Protein AF-A0A519T039-F1 (afdb_monomer)

Structure (mmCIF, N/CA/C/O backbone):
data_AF-A0A519T039-F1
#
_entry.id   AF-A0A519T039-F1
#
loop_
_atom_site.group_PDB
_atom_site.id
_atom_site.type_symbol
_atom_site.label_atom_id
_atom_site.label_alt_id
_atom_site.label_comp_id
_atom_site.label_asym_id
_atom_site.label_entity_id
_atom_site.label_seq_id
_atom_site.pdbx_PDB_ins_code
_atom_site.Cartn_x
_atom_site.Cartn_y
_atom_site.Cartn_z
_atom_site.occupancy
_atom_site.B_iso_or_equiv
_atom_site.auth_seq_id
_atom_site.auth_comp_id
_atom_site.auth_asym_id
_atom_site.auth_atom_id
_atom_site.pdbx_PDB_model_num
ATOM 1 N N . MET A 1 1 ? 1.074 30.086 28.441 1.00 60.81 1 MET A N 1
ATOM 2 C CA . MET A 1 1 ? 1.122 30.659 27.073 1.00 60.81 1 MET A CA 1
ATOM 3 C C . MET A 1 1 ? 2.145 29.978 26.161 1.00 60.81 1 MET A C 1
ATOM 5 O O . MET A 1 1 ? 1.768 29.573 25.076 1.00 60.81 1 MET A O 1
ATOM 9 N N . LYS A 1 2 ? 3.391 29.734 26.596 1.00 73.88 2 LYS A N 1
ATOM 10 C CA . LYS A 1 2 ? 4.438 29.086 25.770 1.00 73.88 2 LYS A CA 1
ATOM 11 C C . LYS A 1 2 ? 4.061 27.701 25.203 1.00 73.88 2 LYS A C 1
ATOM 13 O O . LYS A 1 2 ? 4.317 27.439 24.039 1.00 73.88 2 LYS A O 1
ATOM 18 N N . LYS A 1 3 ? 3.383 26.850 25.987 1.00 75.81 3 LYS A N 1
ATOM 19 C CA . LYS A 1 3 ? 2.924 25.516 25.538 1.00 75.81 3 LYS A CA 1
ATOM 20 C C . LYS A 1 3 ? 1.806 25.576 24.489 1.00 75.81 3 LYS A C 1
ATOM 22 O O . LYS A 1 3 ? 1.763 24.740 23.599 1.00 75.81 3 LYS A O 1
ATOM 27 N N . LEU A 1 4 ? 0.937 26.586 24.585 1.00 87.25 4 LEU A N 1
ATOM 28 C CA . LEU A 1 4 ? -0.156 26.807 23.635 1.00 87.25 4 LEU A CA 1
ATOM 29 C C . LEU A 1 4 ? 0.381 27.360 22.310 1.00 87.25 4 LEU A C 1
ATOM 31 O O . LEU A 1 4 ? -0.013 26.897 21.252 1.00 87.25 4 LEU A O 1
ATOM 35 N N . ILE A 1 5 ? 1.347 28.280 22.377 1.00 89.81 5 ILE A N 1
ATOM 36 C CA . ILE A 1 5 ? 2.055 28.797 21.200 1.00 89.81 5 ILE A CA 1
ATOM 37 C C . ILE A 1 5 ? 2.825 27.668 20.501 1.00 89.81 5 ILE A C 1
ATOM 39 O O . ILE A 1 5 ? 2.769 27.560 19.283 1.00 89.81 5 ILE A O 1
ATOM 43 N N . PHE A 1 6 ? 3.481 26.785 21.262 1.00 91.06 6 PHE A N 1
ATOM 44 C CA . PHE A 1 6 ? 4.186 25.628 20.705 1.00 91.06 6 PHE A CA 1
ATOM 45 C C . PHE A 1 6 ? 3.229 24.627 20.041 1.00 91.06 6 PHE A C 1
ATOM 47 O O . PHE A 1 6 ? 3.497 24.159 18.940 1.00 91.06 6 PHE A O 1
ATOM 54 N N . ALA A 1 7 ? 2.085 24.342 20.672 1.00 92.00 7 ALA A N 1
ATOM 55 C CA . ALA A 1 7 ? 1.062 23.466 20.104 1.00 92.00 7 ALA A CA 1
ATOM 56 C C . ALA A 1 7 ? 0.428 24.054 18.832 1.00 92.00 7 ALA A C 1
ATOM 58 O O . ALA A 1 7 ? 0.226 23.331 17.859 1.00 92.00 7 ALA A O 1
ATOM 59 N N . LEU A 1 8 ? 0.158 25.364 18.810 1.00 92.81 8 LEU A N 1
ATOM 60 C CA . LEU A 1 8 ? -0.366 26.053 17.629 1.00 92.81 8 LEU A CA 1
ATOM 61 C C . LEU A 1 8 ? 0.663 26.105 16.494 1.00 92.81 8 LEU A C 1
ATOM 63 O O . LEU A 1 8 ? 0.300 25.853 15.351 1.00 92.81 8 LEU A O 1
ATOM 67 N N . ALA A 1 9 ? 1.939 26.351 16.799 1.00 92.19 9 ALA A N 1
ATOM 68 C CA . ALA A 1 9 ? 3.015 26.318 15.810 1.00 92.19 9 ALA A CA 1
ATOM 69 C C . ALA A 1 9 ? 3.214 24.912 15.220 1.00 92.19 9 ALA A C 1
ATOM 71 O O . ALA A 1 9 ? 3.366 24.774 14.010 1.00 92.19 9 ALA A O 1
ATOM 72 N N . LEU A 1 10 ? 3.151 23.865 16.052 1.00 90.62 10 LEU A N 1
ATOM 73 C CA . LEU A 1 10 ? 3.257 22.475 15.601 1.00 90.62 10 LEU A CA 1
ATOM 74 C C . LEU A 1 10 ? 2.052 22.059 14.745 1.00 90.62 10 LEU A C 1
ATOM 76 O O . LEU A 1 10 ? 2.223 21.421 13.711 1.00 90.62 10 LEU A O 1
ATOM 80 N N . SER A 1 11 ? 0.844 22.456 15.151 1.00 90.38 11 SER A N 1
ATOM 81 C CA . SER A 1 11 ? -0.384 22.224 14.385 1.00 90.38 11 SER A CA 1
ATOM 82 C C . SER A 1 11 ? -0.346 22.933 13.028 1.00 90.38 11 SER A C 1
ATOM 84 O O . SER A 1 11 ? -0.644 22.327 12.003 1.00 90.38 11 SER A O 1
ATOM 86 N N . PHE A 1 12 ? 0.108 24.189 12.996 1.00 90.44 12 PHE A N 1
ATOM 87 C CA . PHE A 1 12 ? 0.267 24.954 11.760 1.00 90.44 12 PHE A CA 1
ATOM 88 C C . PHE A 1 12 ? 1.328 24.346 10.830 1.00 90.44 12 PHE A C 1
ATOM 90 O O . PHE A 1 12 ? 1.115 24.276 9.622 1.00 90.44 12 PHE A O 1
ATOM 97 N N . LEU A 1 13 ? 2.435 23.839 11.385 1.00 89.00 13 LEU A N 1
ATOM 98 C CA . LEU A 1 13 ? 3.479 23.145 10.627 1.00 89.00 13 LEU A CA 1
ATOM 99 C C . LEU A 1 13 ? 2.959 21.846 9.988 1.00 89.00 13 LEU A C 1
ATOM 101 O O . LEU A 1 13 ? 3.201 21.605 8.808 1.00 89.00 13 LEU A O 1
ATOM 105 N N . LEU A 1 14 ? 2.204 21.044 10.747 1.00 86.38 14 LEU A N 1
ATOM 106 C CA . LEU A 1 14 ? 1.580 19.807 10.261 1.00 86.38 14 LEU A CA 1
ATOM 107 C C . LEU A 1 14 ? 0.521 20.086 9.187 1.00 86.38 14 LEU A C 1
ATOM 109 O O . LEU A 1 14 ? 0.462 19.390 8.176 1.00 86.38 14 LEU A O 1
ATOM 113 N N . LEU A 1 15 ? -0.287 21.132 9.372 1.00 86.94 15 LEU A N 1
ATOM 114 C CA . LEU A 1 15 ? -1.289 21.542 8.391 1.00 86.94 15 LEU A CA 1
ATOM 115 C C . LEU A 1 15 ? -0.635 22.056 7.099 1.00 86.94 15 LEU A C 1
ATOM 117 O O . LEU A 1 15 ? -1.111 21.754 6.008 1.00 86.94 15 LEU A O 1
ATOM 121 N N . GLY A 1 16 ? 0.496 22.758 7.211 1.00 83.38 16 GLY A N 1
ATOM 122 C CA . GLY A 1 16 ? 1.297 23.203 6.071 1.00 83.38 16 GLY A CA 1
ATOM 123 C C . GLY A 1 16 ? 1.800 22.054 5.194 1.00 83.38 16 GLY A C 1
ATOM 124 O O . GLY A 1 16 ? 1.818 22.187 3.975 1.00 83.38 16 GLY A O 1
ATOM 125 N N . GLN A 1 17 ? 2.134 20.899 5.779 1.00 77.50 17 GLN A N 1
ATOM 126 C CA . GLN A 1 17 ? 2.586 19.721 5.026 1.00 77.50 17 GLN A CA 1
ATOM 127 C C . GLN A 1 17 ? 1.474 19.075 4.185 1.00 77.50 17 GLN A C 1
ATOM 129 O O . GLN A 1 17 ? 1.764 18.506 3.138 1.00 77.50 17 GLN A O 1
ATOM 134 N N . LEU A 1 18 ? 0.208 19.198 4.598 1.00 74.12 18 LEU A N 1
ATOM 135 C CA . LEU A 1 18 ?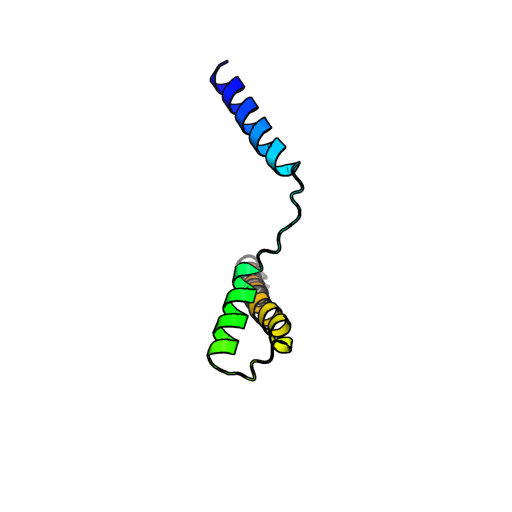 -0.951 18.708 3.836 1.00 74.12 18 LEU A CA 1
ATOM 136 C C . LEU A 1 18 ? -1.262 19.567 2.599 1.00 74.12 18 LEU A C 1
ATOM 138 O O . LEU A 1 18 ? -1.901 19.089 1.666 1.00 74.12 18 LEU A O 1
ATOM 142 N N . LEU A 1 19 ? -0.819 20.828 2.589 1.00 76.88 19 LEU A N 1
ATOM 143 C CA . LEU A 1 19 ? -1.056 21.791 1.506 1.00 76.88 19 LEU A CA 1
ATOM 144 C C . LEU A 1 19 ? 0.031 21.748 0.418 1.00 76.88 19 LEU A C 1
ATOM 146 O O . LEU A 1 19 ? -0.143 22.338 -0.649 1.00 76.88 19 LEU A O 1
ATOM 150 N N . VAL A 1 20 ? 1.143 21.047 0.660 1.00 74.06 20 VAL A N 1
ATOM 151 C CA . VAL A 1 20 ? 2.214 20.865 -0.326 1.00 74.06 20 VAL A CA 1
ATOM 152 C C . VAL A 1 20 ? 1.870 19.683 -1.229 1.00 74.06 20 VAL A C 1
ATOM 154 O O . VAL A 1 20 ? 2.157 18.528 -0.922 1.00 74.06 20 VAL A O 1
ATOM 157 N N . VAL A 1 21 ? 1.291 19.981 -2.390 1.00 65.88 21 VAL A N 1
ATOM 158 C CA . VAL A 1 21 ? 1.178 19.019 -3.491 1.00 65.88 21 VAL A CA 1
ATOM 159 C C . VAL A 1 21 ? 2.521 18.986 -4.219 1.00 65.88 21 VAL A C 1
ATOM 161 O O . VAL A 1 21 ? 2.732 19.676 -5.214 1.00 65.88 21 VAL A O 1
ATOM 164 N N . ALA A 1 22 ? 3.473 18.217 -3.688 1.00 66.19 22 ALA A N 1
ATOM 165 C CA . ALA A 1 22 ? 4.664 17.871 -4.453 1.00 66.19 22 ALA A CA 1
ATOM 166 C C . ALA A 1 22 ? 4.233 17.017 -5.661 1.00 66.19 22 ALA A C 1
ATOM 168 O O . ALA A 1 22 ? 3.336 16.181 -5.505 1.00 66.19 22 ALA A O 1
ATOM 169 N N . PRO A 1 23 ? 4.845 17.174 -6.854 1.00 52.44 23 PRO A N 1
ATOM 170 C CA . PRO A 1 23 ? 4.657 16.188 -7.907 1.00 52.44 23 PRO A CA 1
ATOM 171 C C . PRO A 1 23 ? 5.034 14.842 -7.304 1.00 52.44 23 PRO A C 1
ATOM 173 O O . PRO A 1 23 ? 6.159 14.684 -6.823 1.00 52.44 23 PRO A O 1
ATOM 176 N N . ALA A 1 24 ? 4.084 13.909 -7.268 1.00 55.16 24 ALA A N 1
ATOM 177 C CA . ALA A 1 24 ? 4.341 12.556 -6.819 1.00 55.16 24 ALA A CA 1
ATOM 178 C C . ALA A 1 24 ? 5.384 11.962 -7.772 1.00 55.16 24 ALA A C 1
ATOM 180 O O . ALA A 1 24 ? 5.049 11.406 -8.816 1.00 55.16 24 ALA A O 1
ATOM 181 N N . GLN A 1 25 ? 6.667 12.136 -7.444 1.00 51.78 25 GLN A N 1
ATOM 182 C CA . GLN A 1 25 ? 7.730 11.306 -7.974 1.00 51.78 25 GLN A CA 1
ATOM 183 C C . GLN A 1 25 ? 7.283 9.913 -7.587 1.00 51.78 25 GLN A C 1
ATOM 185 O O . GLN A 1 25 ? 7.152 9.619 -6.395 1.00 51.78 25 GLN A O 1
ATOM 190 N N . ALA A 1 26 ? 6.889 9.124 -8.581 1.00 46.19 26 ALA A N 1
ATOM 191 C CA . ALA A 1 26 ? 6.345 7.813 -8.323 1.00 46.19 26 ALA A CA 1
ATOM 192 C C . ALA A 1 26 ? 7.302 7.110 -7.347 1.00 46.19 26 ALA A C 1
ATOM 194 O O . ALA A 1 26 ? 8.518 7.147 -7.555 1.00 46.19 26 ALA A O 1
ATOM 195 N N . GLN A 1 27 ? 6.789 6.480 -6.283 1.00 44.44 27 GLN A N 1
ATOM 196 C CA . GLN A 1 27 ? 7.581 5.647 -5.358 1.00 44.44 27 GLN A CA 1
ATOM 197 C C . GLN A 1 27 ? 8.133 4.379 -6.064 1.00 44.44 27 GLN A C 1
ATOM 199 O O . GLN A 1 27 ? 8.362 3.330 -5.468 1.00 44.44 27 GLN A O 1
ATOM 204 N N . CYS A 1 28 ? 8.370 4.481 -7.370 1.00 59.00 28 CYS A N 1
ATOM 205 C CA . CYS A 1 28 ? 8.804 3.486 -8.323 1.00 59.00 28 CYS A CA 1
ATOM 206 C C . CYS A 1 28 ? 10.328 3.433 -8.447 1.00 59.00 28 CYS A C 1
ATOM 208 O O . CYS A 1 28 ? 10.820 2.982 -9.471 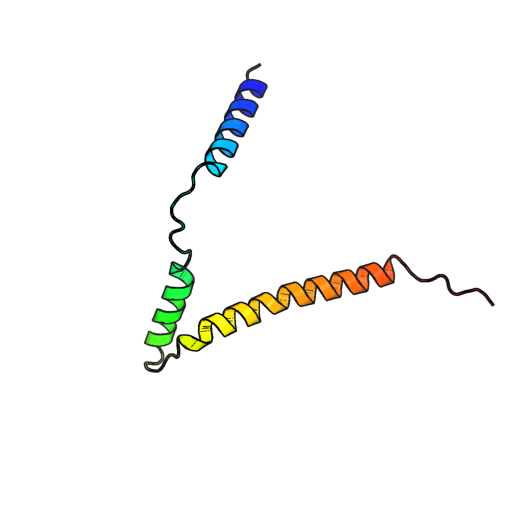1.00 59.00 28 CYS A O 1
ATOM 210 N N . VAL A 1 29 ? 11.097 3.848 -7.435 1.00 52.97 29 VAL A N 1
ATOM 211 C CA . VAL A 1 29 ? 12.482 3.354 -7.327 1.00 52.97 29 VAL A CA 1
ATOM 212 C C . VAL A 1 29 ? 12.460 1.894 -6.873 1.00 52.97 29 VAL A C 1
ATOM 214 O O . VAL A 1 29 ? 13.243 1.103 -7.373 1.00 52.97 29 VAL A O 1
ATOM 217 N N . MET A 1 30 ? 11.494 1.489 -6.039 1.00 58.72 30 MET A N 1
ATOM 218 C CA . MET A 1 30 ? 11.367 0.094 -5.599 1.00 58.72 30 MET A CA 1
ATOM 219 C C . MET A 1 30 ? 10.897 -0.838 -6.720 1.00 58.72 30 MET A C 1
ATOM 221 O O . MET A 1 30 ? 11.545 -1.840 -6.993 1.00 58.72 30 MET A O 1
ATOM 225 N N . CYS A 1 31 ? 9.813 -0.500 -7.426 1.00 65.56 31 CYS A N 1
ATOM 226 C CA . CYS A 1 31 ? 9.319 -1.359 -8.509 1.00 65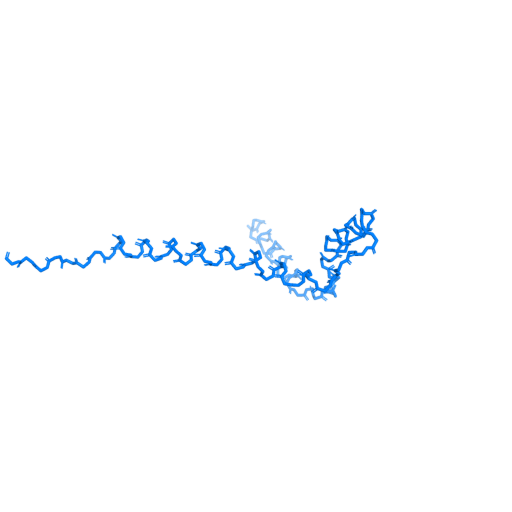.56 31 CYS A CA 1
ATOM 227 C C . CYS A 1 31 ? 10.303 -1.423 -9.688 1.00 65.56 31 CYS A C 1
ATOM 229 O O . CYS A 1 31 ? 10.508 -2.495 -10.244 1.00 65.56 31 CYS A O 1
ATOM 231 N N . LYS A 1 32 ? 10.951 -0.300 -10.040 1.00 62.62 32 LYS A N 1
ATOM 232 C CA . LYS A 1 32 ? 11.953 -0.262 -11.112 1.00 62.62 32 LYS A CA 1
ATOM 233 C C . LYS A 1 32 ? 13.223 -1.028 -10.736 1.00 62.62 32 LYS A C 1
ATOM 235 O O . LYS A 1 32 ? 13.678 -1.820 -11.547 1.00 62.62 32 LYS A O 1
ATOM 240 N N . ALA A 1 33 ? 13.743 -0.858 -9.518 1.00 66.81 33 ALA A N 1
ATOM 241 C CA . ALA A 1 33 ? 14.925 -1.590 -9.063 1.00 66.81 33 ALA A CA 1
ATOM 242 C C . ALA A 1 33 ? 14.692 -3.106 -9.034 1.00 66.81 33 ALA A C 1
ATOM 244 O O . ALA A 1 33 ? 15.567 -3.857 -9.443 1.00 66.81 33 ALA A O 1
ATOM 245 N N . GLN A 1 34 ? 13.504 -3.560 -8.621 1.00 66.00 34 GLN A N 1
A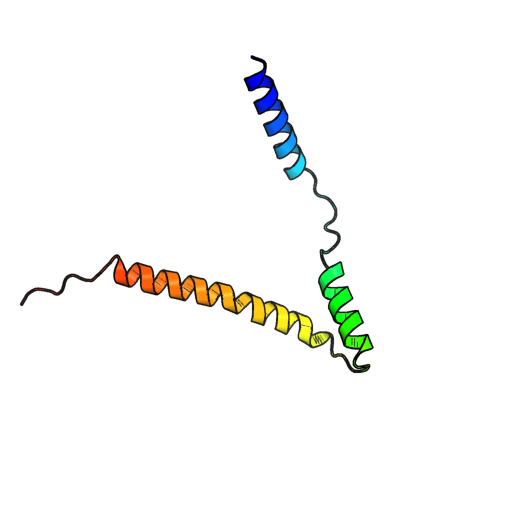TOM 246 C CA . GLN A 1 34 ? 13.169 -4.988 -8.633 1.00 66.00 34 GLN A CA 1
ATOM 247 C C . GLN A 1 34 ? 13.043 -5.540 -10.059 1.00 66.00 34 GLN A C 1
ATOM 249 O O . GLN A 1 34 ? 13.478 -6.656 -10.320 1.00 66.00 34 GLN A O 1
ATOM 254 N N . VAL A 1 35 ? 12.498 -4.755 -10.995 1.00 66.88 35 VAL A N 1
ATOM 255 C CA . VAL A 1 35 ? 12.418 -5.131 -12.416 1.00 66.88 35 VAL A CA 1
ATOM 256 C C . VAL A 1 35 ? 13.801 -5.164 -13.068 1.00 66.88 35 VAL A C 1
ATOM 258 O O . VAL A 1 35 ? 14.104 -6.100 -13.798 1.00 66.88 35 VAL A O 1
ATOM 261 N N . GLU A 1 36 ? 14.648 -4.166 -12.812 1.00 66.31 36 GLU A N 1
ATOM 262 C CA . GLU A 1 36 ? 16.020 -4.125 -13.332 1.00 66.31 36 GLU A CA 1
ATOM 263 C C . GLU A 1 36 ? 16.875 -5.256 -12.745 1.00 66.31 36 GLU A C 1
ATOM 265 O O . GLU A 1 36 ? 17.605 -5.902 -13.492 1.00 66.31 36 GLU A O 1
ATOM 270 N N . ALA A 1 37 ? 16.737 -5.554 -11.448 1.00 66.12 37 ALA A N 1
ATOM 271 C CA . ALA A 1 37 ? 17.395 -6.693 -10.809 1.00 66.12 37 ALA A CA 1
ATOM 272 C C . ALA A 1 37 ? 16.935 -8.030 -11.411 1.00 66.12 37 ALA A C 1
ATOM 274 O O . ALA A 1 37 ? 17.763 -8.875 -11.734 1.00 66.12 37 ALA A O 1
ATOM 275 N N . ALA A 1 38 ? 15.630 -8.202 -11.633 1.00 63.81 38 ALA A N 1
ATOM 276 C CA . ALA A 1 38 ? 15.098 -9.434 -12.203 1.00 63.81 38 ALA A CA 1
ATOM 277 C C . ALA A 1 38 ? 15.448 -9.611 -13.694 1.00 63.81 38 ALA A C 1
ATOM 279 O O . ALA A 1 38 ? 15.704 -10.730 -14.137 1.00 63.81 38 ALA A O 1
ATOM 280 N N . LYS A 1 39 ? 15.5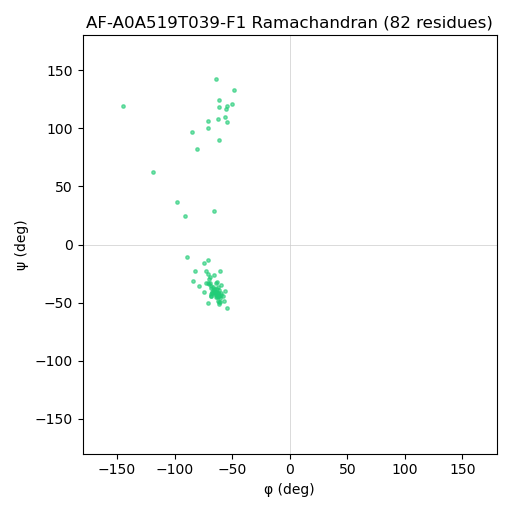37 -8.512 -14.457 1.00 64.94 39 LYS A N 1
ATOM 281 C CA . LYS A 1 39 ? 16.046 -8.523 -15.835 1.00 64.94 39 LYS A CA 1
ATOM 282 C C . LYS A 1 39 ? 17.544 -8.835 -15.902 1.00 64.94 39 LYS A C 1
ATOM 284 O O . LYS A 1 39 ? 17.984 -9.501 -16.829 1.00 64.94 39 LYS A O 1
ATOM 289 N N . ALA A 1 40 ? 18.333 -8.376 -14.929 1.00 67.50 40 ALA A N 1
ATOM 290 C CA . ALA A 1 40 ? 19.759 -8.696 -14.857 1.00 67.50 40 ALA A CA 1
ATOM 291 C C . ALA A 1 40 ? 20.021 -10.193 -14.600 1.00 67.50 40 ALA A C 1
ATOM 293 O O . ALA A 1 40 ? 21.068 -10.700 -14.995 1.00 67.50 40 ALA A O 1
ATOM 294 N N . GLU A 1 41 ? 19.081 -10.900 -13.963 1.00 65.81 41 GLU A N 1
ATOM 295 C CA . GLU A 1 41 ? 19.157 -12.354 -13.773 1.00 65.81 41 GLU A CA 1
ATOM 296 C C . GLU A 1 41 ? 18.635 -13.152 -14.979 1.00 65.81 41 GLU A C 1
ATOM 298 O O .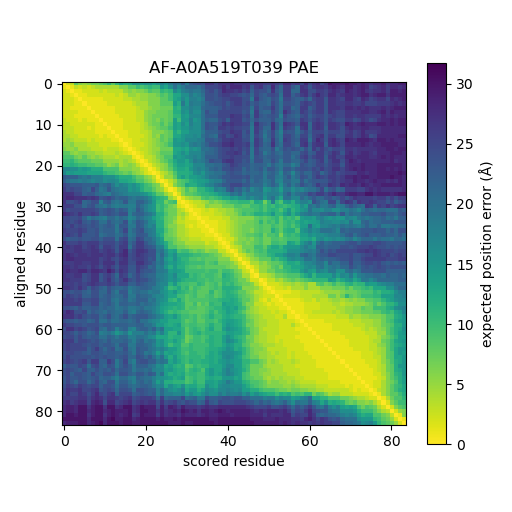 GLU A 1 41 ? 19.131 -14.249 -15.230 1.00 65.81 41 GLU A O 1
ATOM 303 N N . ASN A 1 42 ? 17.655 -12.631 -15.729 1.00 60.28 42 ASN A N 1
ATOM 304 C CA . ASN A 1 42 ? 17.103 -13.269 -16.929 1.00 60.28 42 ASN A CA 1
ATOM 305 C C . ASN A 1 42 ? 16.725 -12.219 -17.991 1.00 60.28 42 ASN A C 1
ATOM 307 O O . ASN A 1 42 ? 15.827 -11.406 -17.771 1.00 60.28 42 ASN A O 1
ATOM 311 N N . ASP A 1 43 ? 17.352 -12.283 -19.172 1.00 61.41 43 ASP A N 1
ATOM 312 C CA . ASP A 1 43 ? 17.159 -11.307 -20.264 1.00 61.41 43 ASP A CA 1
ATOM 313 C C . ASP A 1 43 ? 15.705 -11.225 -20.788 1.00 61.41 43 ASP A C 1
ATOM 315 O O . ASP A 1 43 ? 15.298 -10.188 -21.316 1.00 61.41 43 ASP A O 1
ATOM 319 N N . ASP A 1 44 ? 14.906 -12.282 -20.590 1.00 61.28 44 ASP A N 1
ATOM 320 C CA . ASP A 1 44 ? 13.489 -12.390 -20.986 1.00 61.28 44 ASP A CA 1
ATOM 321 C C . ASP A 1 44 ? 12.518 -12.085 -19.824 1.00 61.28 44 ASP A C 1
ATOM 323 O O . ASP A 1 44 ? 11.490 -12.737 -19.639 1.00 61.28 44 ASP A O 1
ATOM 327 N N . TYR A 1 45 ? 12.862 -11.127 -18.957 1.00 64.31 45 TYR A N 1
ATOM 328 C CA . TYR A 1 45 ? 11.985 -10.750 -17.847 1.00 64.31 45 TYR A CA 1
ATOM 329 C C . TYR A 1 45 ? 10.735 -10.003 -18.347 1.00 64.31 45 TYR A C 1
ATOM 331 O O . TYR A 1 45 ? 10.792 -8.824 -18.713 1.00 64.31 45 TYR A O 1
ATOM 339 N N . ASP A 1 46 ? 9.588 -10.689 -18.331 1.00 64.69 46 ASP A N 1
ATOM 340 C CA . ASP A 1 46 ? 8.292 -10.135 -18.731 1.00 64.69 46 ASP A CA 1
ATOM 341 C C . ASP A 1 46 ? 7.763 -9.109 -17.712 1.00 64.69 46 ASP A C 1
ATOM 343 O O . ASP A 1 46 ? 7.165 -9.420 -16.676 1.00 64.69 46 ASP A O 1
ATOM 347 N N . VAL A 1 47 ? 7.946 -7.836 -18.053 1.00 62.94 47 VAL A N 1
ATOM 348 C CA . VAL A 1 47 ? 7.471 -6.685 -17.277 1.00 62.94 47 VAL A CA 1
ATOM 349 C C . VAL A 1 47 ? 5.948 -6.495 -17.320 1.00 62.94 47 VAL A C 1
ATOM 351 O O . VAL A 1 47 ? 5.410 -5.749 -16.496 1.00 62.94 47 VAL A O 1
ATOM 354 N N . ALA A 1 48 ? 5.222 -7.162 -18.227 1.00 64.31 48 ALA A N 1
ATOM 355 C CA . ALA A 1 48 ? 3.766 -7.044 -18.332 1.00 64.31 48 ALA A CA 1
ATOM 356 C C . ALA A 1 48 ? 3.033 -7.727 -17.158 1.00 64.31 48 ALA A C 1
ATOM 358 O O . ALA A 1 48 ? 1.931 -7.312 -16.780 1.00 64.31 48 ALA A O 1
ATOM 359 N N . GLY A 1 49 ? 3.661 -8.726 -16.525 1.00 66.19 49 GLY A N 1
ATOM 360 C CA . GLY A 1 49 ? 3.119 -9.461 -15.377 1.00 66.19 49 GLY A CA 1
ATOM 361 C C . GLY A 1 49 ? 3.143 -8.705 -14.040 1.00 66.19 49 GLY A C 1
ATOM 362 O O . GLY A 1 49 ? 2.427 -9.078 -13.107 1.00 66.19 49 GLY A O 1
ATOM 363 N N . LEU A 1 50 ? 3.906 -7.612 -13.921 1.00 68.88 50 LEU A N 1
ATOM 364 C CA . LEU A 1 50 ? 4.147 -6.949 -12.632 1.00 68.88 50 LEU A CA 1
ATOM 365 C C . LEU A 1 50 ? 2.874 -6.358 -12.009 1.00 68.88 50 LEU A C 1
ATOM 367 O O . LEU A 1 50 ? 2.618 -6.533 -10.818 1.00 68.88 50 LEU A O 1
ATOM 371 N N . ASN A 1 51 ? 2.040 -5.697 -12.815 1.00 71.75 51 ASN A N 1
ATOM 372 C CA . ASN A 1 51 ? 0.780 -5.121 -12.336 1.00 71.75 51 ASN A CA 1
ATOM 373 C C . ASN A 1 51 ? -0.173 -6.216 -11.820 1.00 71.75 51 ASN A C 1
ATOM 375 O O . ASN A 1 51 ? -0.851 -6.047 -10.807 1.00 71.75 51 ASN A O 1
ATOM 379 N N . LYS A 1 52 ? -0.172 -7.389 -12.470 1.00 73.75 52 LYS A N 1
ATOM 380 C CA . LYS A 1 52 ? -0.931 -8.552 -11.995 1.00 73.75 52 LYS A CA 1
ATOM 381 C C . LYS A 1 52 ? -0.403 -9.042 -10.648 1.00 73.75 52 LYS A C 1
ATOM 383 O O . LYS A 1 52 ? -1.211 -9.326 -9.769 1.00 73.75 52 LYS A O 1
ATOM 388 N N . GLY A 1 53 ? 0.917 -9.062 -10.459 1.00 74.31 53 GLY A N 1
ATOM 389 C CA . GLY A 1 53 ? 1.552 -9.416 -9.187 1.00 74.31 53 GLY A CA 1
ATOM 390 C C . GLY A 1 53 ? 1.179 -8.478 -8.034 1.00 74.31 53 GLY A C 1
ATOM 391 O O . GLY A 1 53 ? 0.824 -8.951 -6.955 1.00 74.31 53 GLY A O 1
ATOM 392 N N . ILE A 1 54 ? 1.179 -7.160 -8.267 1.00 79.25 54 ILE A N 1
ATOM 393 C CA . ILE A 1 54 ? 0.785 -6.160 -7.257 1.00 79.25 54 ILE A CA 1
ATOM 394 C C . ILE A 1 54 ? -0.667 -6.378 -6.828 1.00 79.25 54 ILE A C 1
ATOM 396 O O . ILE A 1 54 ? -0.948 -6.470 -5.633 1.00 79.25 54 ILE A O 1
ATOM 400 N N . VAL A 1 55 ? -1.586 -6.521 -7.788 1.00 79.94 55 VAL A N 1
ATOM 401 C CA . VAL A 1 55 ? -3.001 -6.788 -7.487 1.00 79.94 55 VAL A CA 1
ATOM 402 C C . VAL A 1 55 ? -3.152 -8.095 -6.706 1.00 79.94 55 VAL A C 1
ATOM 404 O O . VAL A 1 55 ? -3.894 -8.134 -5.727 1.00 79.94 55 VAL A O 1
ATOM 407 N N . TYR A 1 56 ? -2.411 -9.143 -7.072 1.00 79.88 56 TYR A N 1
ATOM 408 C CA . TYR A 1 56 ? -2.461 -10.429 -6.377 1.00 79.88 56 TYR A CA 1
ATOM 409 C C . TYR A 1 56 ? -2.007 -10.321 -4.913 1.00 79.88 56 TYR A C 1
ATOM 411 O O . TYR A 1 56 ? -2.678 -10.829 -4.015 1.00 79.88 56 TYR A O 1
ATOM 419 N N . MET A 1 57 ? -0.916 -9.593 -4.653 1.00 80.88 57 MET A N 1
ATOM 420 C CA . MET A 1 57 ? -0.402 -9.366 -3.297 1.00 80.88 57 MET A CA 1
ATOM 421 C C . MET A 1 57 ? -1.307 -8.455 -2.467 1.00 80.88 57 MET A C 1
ATOM 423 O O . MET A 1 57 ? -1.450 -8.673 -1.266 1.00 80.88 57 MET A O 1
ATOM 427 N N . MET A 1 58 ? -1.963 -7.469 -3.089 1.00 85.88 58 MET A N 1
ATOM 428 C CA . MET A 1 58 ? -2.928 -6.606 -2.404 1.00 85.88 58 MET A CA 1
ATOM 429 C C . MET A 1 58 ? -4.224 -7.333 -2.035 1.00 85.88 58 MET A C 1
ATOM 431 O O . MET A 1 58 ? -4.827 -6.991 -1.026 1.00 85.88 58 MET A O 1
ATOM 435 N N . ILE A 1 59 ? -4.658 -8.345 -2.790 1.00 93.12 59 ILE A N 1
ATOM 436 C CA . ILE A 1 59 ? -5.889 -9.097 -2.487 1.00 93.12 59 ILE A CA 1
ATOM 437 C C . ILE A 1 59 ? -5.793 -9.833 -1.141 1.00 93.12 59 ILE A C 1
ATOM 439 O O . ILE A 1 59 ? -6.763 -9.864 -0.380 1.00 93.12 59 ILE A O 1
ATOM 443 N N . VAL A 1 60 ? -4.624 -10.391 -0.819 1.00 93.94 60 VAL A N 1
ATOM 444 C CA . VAL A 1 60 ? -4.398 -11.188 0.397 1.00 93.94 60 VAL A CA 1
ATOM 445 C C . VAL A 1 60 ? -4.779 -10.448 1.692 1.00 93.94 60 VAL A C 1
ATOM 447 O O . VAL A 1 60 ? -5.598 -10.986 2.444 1.00 93.94 60 VAL A O 1
ATOM 450 N N . PRO A 1 61 ? -4.268 -9.233 1.987 1.00 91.69 61 PRO A N 1
ATOM 451 C CA . PRO A 1 61 ? -4.629 -8.525 3.213 1.00 91.69 61 PRO A CA 1
ATOM 452 C C . PRO A 1 61 ? -6.119 -8.167 3.283 1.00 91.69 61 PRO A C 1
ATOM 454 O O . PRO A 1 61 ? -6.687 -8.205 4.373 1.00 91.69 61 PRO A O 1
ATOM 457 N N . TYR A 1 62 ? -6.785 -7.883 2.158 1.00 94.00 62 TYR A N 1
ATOM 458 C CA . TYR A 1 62 ? -8.226 -7.601 2.166 1.00 94.00 62 TYR A CA 1
ATOM 459 C C . TYR A 1 62 ? -9.058 -8.839 2.511 1.00 94.00 62 TYR A C 1
ATOM 461 O O . TYR A 1 62 ? -9.979 -8.749 3.324 1.00 94.00 62 TYR A O 1
ATOM 469 N N . ILE A 1 63 ? -8.711 -10.002 1.949 1.00 96.81 63 ILE A N 1
ATOM 470 C CA . ILE A 1 63 ? -9.374 -11.270 2.287 1.00 96.81 63 ILE A CA 1
ATOM 471 C C . ILE A 1 63 ? -9.150 -11.605 3.761 1.00 96.81 63 ILE A C 1
ATOM 473 O O . ILE A 1 63 ? -10.099 -11.960 4.462 1.00 96.81 63 ILE A O 1
ATOM 477 N N . LEU A 1 64 ? -7.914 -11.460 4.247 1.00 96.75 64 LEU A N 1
ATOM 478 C CA . LEU A 1 64 ? -7.569 -11.750 5.635 1.00 96.75 64 LEU A CA 1
ATOM 479 C C . LEU A 1 64 ? -8.369 -10.871 6.606 1.00 96.75 64 LEU A C 1
ATOM 481 O O . LEU A 1 64 ? -8.957 -11.385 7.557 1.00 96.75 64 LEU A O 1
ATOM 485 N N . MET A 1 65 ? -8.461 -9.566 6.338 1.00 96.56 65 MET A N 1
ATOM 486 C CA . MET A 1 65 ? -9.262 -8.642 7.147 1.00 96.56 65 MET A CA 1
ATOM 487 C C . MET A 1 65 ? -10.755 -8.990 7.117 1.00 96.56 65 MET A C 1
ATOM 489 O O . MET A 1 65 ? -11.406 -8.987 8.162 1.00 96.56 65 MET A O 1
ATOM 493 N N . GLY A 1 66 ? -11.292 -9.353 5.947 1.00 97.19 66 GLY A N 1
ATOM 494 C CA . GLY A 1 66 ? -12.677 -9.806 5.809 1.00 97.19 66 GLY A CA 1
ATOM 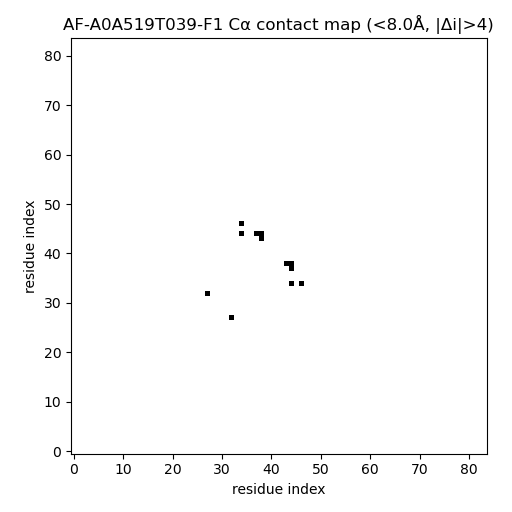495 C C . GLY A 1 66 ? -12.966 -11.078 6.611 1.00 97.19 66 GLY A C 1
ATOM 496 O O . GLY A 1 66 ? -13.970 -11.148 7.320 1.00 97.19 66 GLY A O 1
ATOM 497 N N . ALA A 1 67 ? -12.062 -12.059 6.563 1.00 97.25 67 ALA A N 1
ATOM 498 C CA . ALA A 1 67 ? -12.182 -13.299 7.323 1.00 97.25 67 ALA A CA 1
ATOM 499 C C . ALA A 1 67 ? -12.167 -13.034 8.835 1.00 97.25 67 ALA A C 1
ATOM 501 O O . ALA A 1 67 ? -13.056 -13.495 9.553 1.00 97.25 67 ALA A O 1
ATOM 502 N N . ILE A 1 68 ? -11.201 -12.243 9.314 1.00 97.44 68 ILE A N 1
ATOM 503 C CA . ILE A 1 68 ? -11.099 -11.860 10.728 1.00 97.44 68 ILE A CA 1
ATOM 504 C C . ILE A 1 68 ? -12.387 -11.162 11.183 1.00 97.44 68 ILE A C 1
ATOM 506 O O . ILE A 1 68 ? -12.971 -11.555 12.194 1.00 97.44 68 ILE A O 1
ATOM 510 N N . GLY A 1 69 ? -12.868 -10.178 10.416 1.00 97.31 69 GLY A N 1
ATOM 511 C CA . GLY A 1 69 ? -14.104 -9.456 10.717 1.00 97.31 69 GLY A CA 1
ATOM 512 C C . GLY A 1 69 ? -15.332 -10.368 10.771 1.00 97.31 69 GLY A C 1
ATOM 513 O O . GLY A 1 69 ? -16.128 -10.274 11.705 1.00 97.31 69 GLY A O 1
ATOM 514 N N . TYR A 1 70 ? -15.459 -11.299 9.821 1.00 96.62 70 TYR A N 1
ATOM 515 C CA . TYR A 1 70 ? -16.558 -12.265 9.779 1.00 96.62 70 TYR A CA 1
ATOM 516 C C . TYR A 1 70 ? -16.580 -13.179 11.013 1.00 96.62 70 TYR A C 1
ATOM 518 O O . TYR A 1 70 ? -17.619 -13.325 11.666 1.00 96.62 70 TYR A O 1
ATOM 526 N N . PHE A 1 71 ? -15.437 -13.781 11.363 1.00 96.44 71 PHE A N 1
ATOM 527 C CA . PHE A 1 71 ? -15.348 -14.661 12.530 1.00 96.44 71 PHE A CA 1
ATOM 528 C C . PHE A 1 71 ? -15.567 -13.904 13.839 1.00 96.44 71 PHE A C 1
ATOM 530 O O . PHE A 1 71 ? -16.232 -14.421 14.740 1.00 96.44 71 PHE A O 1
ATOM 537 N N . TRP A 1 72 ? -15.054 -12.675 13.936 1.00 96.44 72 TRP A N 1
ATOM 538 C CA . TRP A 1 72 ? -15.284 -11.813 15.088 1.00 96.44 72 TRP A CA 1
ATOM 539 C C . TRP A 1 72 ? -16.774 -11.502 15.261 1.00 96.44 72 TRP A C 1
ATOM 541 O O . TRP A 1 72 ? -17.320 -11.789 16.324 1.00 96.44 72 TRP A O 1
ATOM 551 N N . TYR A 1 73 ? -17.456 -11.042 14.206 1.00 95.06 73 TYR A N 1
ATOM 552 C CA . TYR A 1 73 ? -18.889 -10.732 14.235 1.00 95.06 73 TYR A CA 1
ATOM 553 C C . TYR A 1 73 ? -19.746 -11.939 14.635 1.00 95.06 73 TYR A C 1
ATOM 555 O O . TYR A 1 73 ? -20.637 -11.837 15.478 1.00 95.06 73 TYR A O 1
ATOM 563 N N . ARG A 1 74 ? -19.456 -13.120 14.076 1.00 92.19 74 ARG A N 1
ATOM 564 C CA . ARG A 1 74 ? -20.187 -14.350 14.410 1.00 92.19 74 ARG A CA 1
ATOM 565 C C . ARG A 1 74 ? -19.999 -14.762 15.873 1.00 92.19 74 ARG A C 1
ATOM 567 O O . ARG A 1 74 ? -20.916 -15.327 16.465 1.00 92.19 74 ARG A O 1
ATOM 574 N N . ARG A 1 75 ? -18.823 -14.496 16.452 1.00 91.50 75 ARG A N 1
ATOM 575 C CA . ARG A 1 75 ? -18.521 -14.800 17.857 1.00 91.50 75 ARG A CA 1
ATOM 576 C C . ARG A 1 75 ? -19.120 -13.779 18.822 1.00 91.50 75 ARG A C 1
ATOM 578 O O . ARG A 1 75 ? -19.525 -14.170 19.912 1.00 91.50 75 ARG A O 1
ATOM 585 N N . THR A 1 76 ? -19.167 -12.500 18.452 1.00 92.12 76 THR A N 1
ATOM 586 C CA . THR A 1 76 ? -19.718 -11.427 19.298 1.00 92.12 76 THR A CA 1
ATOM 587 C C . THR A 1 76 ? -21.238 -11.316 19.215 1.00 92.12 76 THR A C 1
ATOM 589 O O . THR A 1 76 ? -21.858 -10.851 20.169 1.00 92.12 76 THR A O 1
ATOM 592 N N . HIS A 1 77 ? -21.852 -11.804 18.134 1.00 88.00 77 HIS A N 1
ATOM 593 C CA . HIS A 1 77 ? -23.305 -11.854 17.956 1.00 88.00 77 HIS A CA 1
ATOM 594 C C . HIS A 1 77 ? -23.823 -13.293 17.795 1.00 88.00 77 HIS A C 1
ATOM 596 O O . HIS A 1 77 ? -24.394 -13.636 16.752 1.00 88.00 77 HIS A O 1
ATOM 602 N N . PRO A 1 78 ? -23.658 -14.164 18.810 1.00 80.19 78 PRO A N 1
ATOM 603 C CA . PRO A 1 78 ? -24.265 -15.483 18.777 1.00 80.19 78 PRO A CA 1
ATOM 604 C C . PRO A 1 78 ? -25.786 -15.314 18.713 1.00 80.19 78 PRO A C 1
ATOM 606 O O . PRO A 1 78 ? -26.390 -14.656 19.566 1.00 80.19 78 PRO A O 1
ATOM 609 N N . LYS A 1 79 ? -26.428 -15.902 17.697 1.00 75.50 79 LYS A N 1
ATOM 610 C CA . LYS A 1 79 ? -27.889 -16.015 17.705 1.00 75.50 79 LYS A CA 1
ATOM 611 C C . LYS A 1 79 ? -28.243 -16.850 18.930 1.00 75.50 79 LYS A C 1
ATOM 613 O O . LYS A 1 79 ? -27.768 -17.980 19.038 1.00 75.50 79 LYS A O 1
ATOM 618 N N . ARG A 1 80 ? -29.005 -16.277 19.872 1.00 69.50 80 ARG A N 1
ATOM 619 C CA . ARG A 1 80 ? -29.536 -17.031 21.013 1.00 69.50 80 ARG A CA 1
ATOM 620 C C . ARG A 1 80 ? -30.188 -18.281 20.437 1.00 69.50 80 ARG A C 1
ATOM 622 O O . ARG A 1 80 ? -31.060 -18.157 19.579 1.00 69.50 80 ARG A O 1
ATOM 629 N N . ALA A 1 81 ? -29.719 -19.456 20.854 1.00 66.81 81 ALA A N 1
ATOM 630 C CA . ALA A 1 81 ? -30.454 -20.677 20.593 1.00 66.81 81 ALA A CA 1
ATOM 631 C C . ALA A 1 81 ? -31.847 -20.443 21.178 1.00 66.81 81 ALA A C 1
ATOM 633 O O . ALA A 1 81 ? -31.967 -20.149 22.369 1.00 66.81 81 ALA A O 1
ATOM 634 N N . THR A 1 82 ? -32.868 -20.446 20.323 1.00 61.62 82 THR A N 1
ATOM 635 C CA . THR A 1 82 ? -34.256 -20.495 20.765 1.00 61.62 82 THR A CA 1
ATOM 636 C C . THR A 1 82 ? -34.345 -21.719 21.664 1.00 61.62 82 THR A C 1
ATOM 638 O O . THR A 1 82 ? -34.220 -22.840 21.176 1.00 61.62 82 THR A O 1
ATOM 641 N N . ALA A 1 83 ? -34.419 -21.486 22.974 1.00 57.19 83 ALA A N 1
ATOM 642 C CA . ALA A 1 83 ? -34.622 -22.533 23.956 1.00 57.19 83 ALA A CA 1
ATOM 643 C C . ALA A 1 83 ? -35.983 -23.159 23.640 1.00 57.19 83 ALA A C 1
ATOM 645 O O . ALA A 1 83 ? -37.008 -22.486 23.762 1.00 57.19 83 ALA A O 1
ATOM 646 N N . ALA A 1 84 ? -35.942 -24.380 23.115 1.00 49.47 84 ALA A N 1
ATOM 647 C CA . ALA A 1 84 ? -37.083 -25.279 23.074 1.00 49.47 84 ALA A CA 1
ATOM 648 C C . ALA A 1 84 ? -37.200 -25.970 24.434 1.00 49.4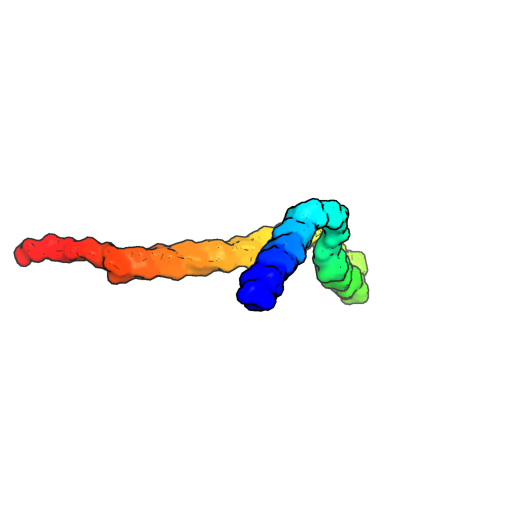7 84 ALA A C 1
ATOM 650 O O . ALA A 1 84 ? -36.131 -26.268 25.020 1.00 49.47 84 ALA A O 1
#

Radius of gyration: 24.65 Å; Cα contacts (8 Å, |Δi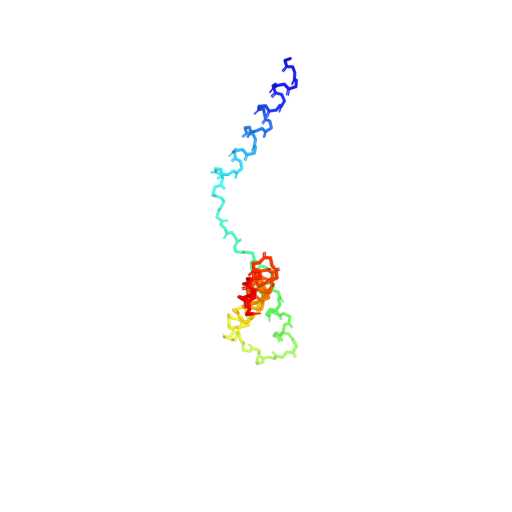|>4): 6; chains: 1; bounding box: 57×56×48 Å

pLDDT: mean 76.32, std 14.82, range [44.44, 97.44]

Mean predicted aligned error: 15.85 Å

Secondary structure (DSSP, 8-state):
-HHHHHHHHHHHHHHHHHS-------STHHHHHHHHHHHHH-TT--GGGHHHHHHHHHHHHHHHHHHHHHHHHHHHSPPPP---

Solvent-accessible surface area (backbone atoms only — not comparable to full-atom values): 5143 Å² total; per-residue (Å²): 109,72,69,58,52,51,51,50,52,51,50,50,54,57,54,51,59,75,70,57,82,65,82,77,70,68,84,48,62,60,61,48,51,52,50,52,53,48,32,74,77,35,91,83,54,71,71,80,52,50,67,57,50,52,54,56,61,57,48,51,62,55,52,51,52,50,52,52,50,51,56,49,50,55,66,76,57,63,76,76,76,80,84,125

Foldseek 3Di:
DVVVVVVVVVVVVVVVVVVDPDPCPDPCVVVVVVQVVVCVVPVPRDPVCVVVVVVVVVVVVVVVVVVVVVVVCCVVDPDPDPDD

Sequence (84 aa):
MKKLIFALALSFLLLGQLLVVAPAQAQCVMCKAQVEAAKAENDDYDVAGLNKGIVYMMIVPYILMGAIGYFWYRRTHPKRATAA